Protein AF-A0A941VFF1-F1 (afdb_monomer_lite)

Secondary structure (DSSP, 8-state):
-PPP----S-EEEEETT-HHHHHHHTTS--SEEEEE-STTS-GGGHHHHHHHHHHHHHHHGGGS-EE-

pLDDT: mean 95.81, std 4.43, range [70.62, 98.25]

Radius of gyration: 12.76 Å; chains: 1; bounding box: 43×20×28 Å

Foldseek 3Di:
DDDDDDDFPFEAEFALPPVVRLQCLLVPPGLEYEHDLPDVADPVCSVVSVVRQVVSQVNNCPNVHHYD

Sequence (68 aa):
MYRELPVWRSLMYVPVNVEKYVDKAHTRGADVIQLDIEDSVPPAEKAHARKLVEKNASRVRRGGADVV

Structure (mmCIF, N/CA/C/O backbone):
data_AF-A0A941VFF1-F1
#
_entry.id   AF-A0A941VFF1-F1
#
loop_
_atom_site.group_PDB
_atom_site.id
_atom_site.type_symbol
_atom_site.label_atom_id
_atom_site.label_alt_id
_atom_site.label_comp_id
_atom_site.label_asym_id
_atom_site.label_entity_id
_atom_site.label_seq_id
_atom_site.pdbx_PDB_ins_code
_atom_site.Cartn_x
_atom_site.Cartn_y
_atom_site.Cartn_z
_atom_site.occupancy
_atom_site.B_iso_or_equiv
_atom_site.auth_seq_id
_atom_site.auth_comp_id
_atom_site.auth_asym_id
_atom_site.auth_atom_id
_atom_site.pdbx_PDB_model_num
ATOM 1 N N . MET A 1 1 ? -33.571 3.663 -2.551 1.00 70.62 1 MET A N 1
ATOM 2 C CA . MET A 1 1 ? -32.841 2.831 -1.572 1.00 70.62 1 MET A CA 1
ATOM 3 C C . MET A 1 1 ? -31.386 3.262 -1.618 1.00 70.62 1 MET A C 1
ATOM 5 O O . MET A 1 1 ? -30.789 3.168 -2.683 1.00 70.62 1 MET A O 1
ATOM 9 N N . TYR A 1 2 ? -30.855 3.830 -0.537 1.00 79.19 2 TYR A N 1
ATOM 10 C CA . TYR A 1 2 ? -29.441 4.201 -0.478 1.00 79.19 2 TYR A CA 1
ATOM 11 C C . TYR A 1 2 ? -28.617 2.967 -0.115 1.00 79.19 2 TYR A C 1
ATOM 13 O O . TYR A 1 2 ? -29.028 2.174 0.728 1.00 79.19 2 TYR A O 1
ATOM 21 N N . ARG A 1 3 ? -27.482 2.789 -0.789 1.00 86.06 3 ARG A N 1
ATOM 22 C CA . ARG A 1 3 ? -26.496 1.765 -0.444 1.00 86.06 3 ARG A CA 1
ATOM 23 C C . ARG A 1 3 ? -25.730 2.252 0.782 1.00 86.06 3 ARG A C 1
ATOM 25 O O . ARG A 1 3 ? -25.199 3.359 0.748 1.00 86.06 3 ARG A O 1
ATOM 32 N N . GLU A 1 4 ? -25.665 1.437 1.831 1.00 89.06 4 GLU A N 1
ATOM 33 C CA . GLU A 1 4 ? -24.725 1.684 2.923 1.00 89.06 4 GLU A CA 1
ATOM 34 C C . GLU A 1 4 ? -23.299 1.634 2.368 1.00 89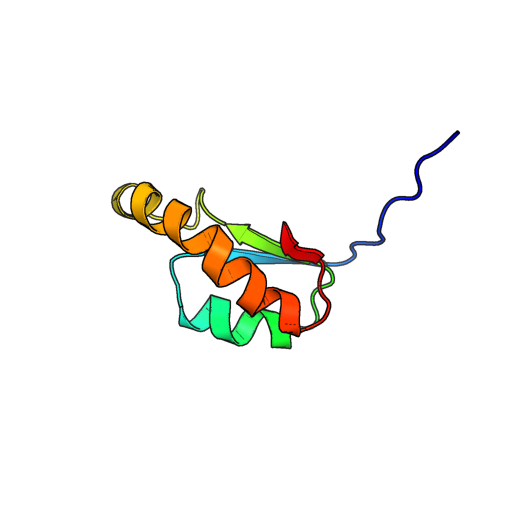.06 4 GLU A C 1
ATOM 36 O O . GLU A 1 4 ? -22.912 0.695 1.664 1.00 89.06 4 GLU A O 1
ATOM 41 N N . LEU A 1 5 ? -22.545 2.699 2.628 1.00 89.38 5 LEU A N 1
ATOM 42 C CA . LEU A 1 5 ? -21.149 2.825 2.239 1.00 89.38 5 LEU A CA 1
ATOM 43 C C . LEU A 1 5 ? -20.270 2.621 3.475 1.00 89.38 5 LEU A C 1
ATOM 45 O O . LEU A 1 5 ? -20.670 3.021 4.572 1.00 89.38 5 LEU A O 1
ATOM 49 N N . PRO A 1 6 ? -19.082 2.017 3.319 1.00 89.94 6 PRO A N 1
ATOM 50 C CA . PRO A 1 6 ? -18.147 1.892 4.424 1.00 89.94 6 PRO A CA 1
ATOM 51 C C . PRO A 1 6 ? -17.680 3.276 4.896 1.00 89.94 6 PRO A C 1
ATOM 53 O O . PRO A 1 6 ? -17.598 4.230 4.118 1.00 89.94 6 PRO A O 1
ATOM 56 N N . VAL A 1 7 ? -17.354 3.384 6.185 1.00 92.88 7 VAL A N 1
ATOM 57 C CA . VAL A 1 7 ? -16.793 4.609 6.768 1.00 92.88 7 VAL A CA 1
ATOM 58 C C . VAL A 1 7 ? -15.270 4.544 6.667 1.00 92.88 7 VAL A C 1
ATOM 60 O O . VAL A 1 7 ? -14.611 3.923 7.496 1.00 92.88 7 VAL A O 1
ATOM 63 N N . TRP A 1 8 ? -14.707 5.192 5.648 1.00 96.62 8 TRP A N 1
ATOM 64 C CA . TRP A 1 8 ? -13.261 5.283 5.429 1.00 96.62 8 TRP A CA 1
ATOM 65 C C . TRP A 1 8 ? -12.730 6.650 5.873 1.00 96.62 8 TRP A C 1
ATOM 67 O O . TRP A 1 8 ? -12.828 7.632 5.141 1.00 96.62 8 TRP A O 1
ATOM 77 N N . ARG A 1 9 ? -12.165 6.736 7.081 1.00 97.12 9 ARG A N 1
ATOM 78 C CA . ARG A 1 9 ? -11.607 7.983 7.642 1.00 97.12 9 ARG A CA 1
ATOM 79 C C . ARG A 1 9 ? -10.166 8.210 7.199 1.00 97.12 9 ARG A C 1
ATOM 81 O O . ARG A 1 9 ? -9.687 9.339 7.232 1.00 97.12 9 ARG A O 1
ATOM 88 N N . SER A 1 10 ? -9.463 7.141 6.825 1.00 97.75 10 SER A N 1
ATOM 89 C CA . SER A 1 10 ? -8.074 7.191 6.369 1.00 97.75 10 SER A CA 1
ATOM 90 C C . SER A 1 10 ? -7.783 6.145 5.294 1.00 97.75 10 SER A C 1
ATOM 92 O O . SER A 1 10 ? -8.165 4.981 5.421 1.00 97.75 10 SER A O 1
ATOM 94 N N . LEU A 1 11 ? -7.085 6.581 4.2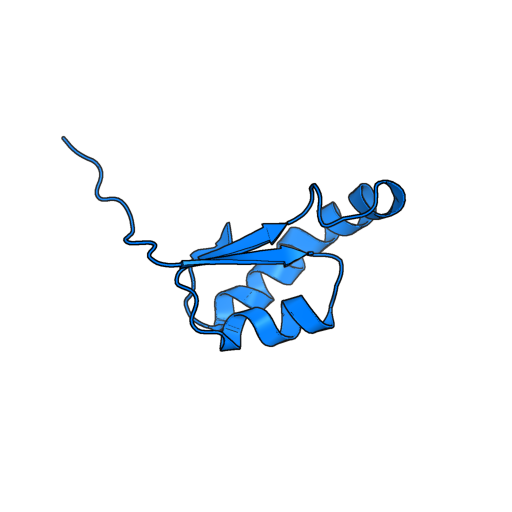42 1.00 97.81 11 LEU A N 1
ATOM 95 C CA . LEU A 1 11 ? -6.597 5.740 3.152 1.00 97.81 11 LEU A CA 1
ATOM 96 C C . LEU A 1 11 ? -5.069 5.786 3.154 1.00 97.81 11 LEU A C 1
ATOM 98 O O . LEU A 1 11 ? -4.470 6.860 3.070 1.00 97.81 11 LEU A O 1
ATOM 102 N N . MET A 1 12 ? -4.436 4.621 3.247 1.00 97.88 12 MET A N 1
ATOM 103 C CA . MET A 1 12 ? -2.988 4.480 3.161 1.00 97.88 12 MET A CA 1
ATOM 104 C C . MET A 1 12 ? -2.595 3.946 1.788 1.00 97.88 12 MET A C 1
ATOM 106 O O . MET A 1 12 ? -2.866 2.791 1.472 1.00 97.88 12 MET A O 1
ATOM 110 N N . TYR A 1 13 ? -1.906 4.770 1.005 1.00 98.19 13 TYR A N 1
ATOM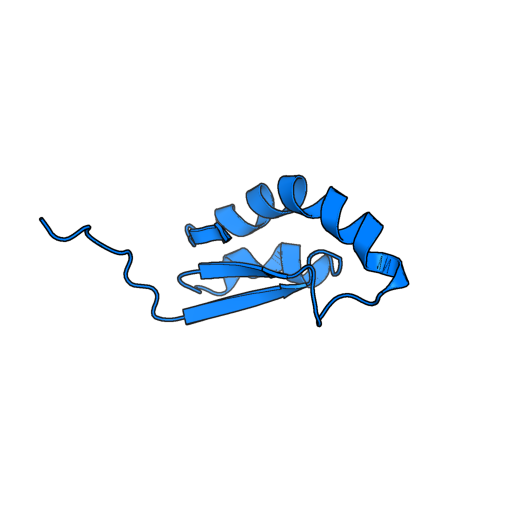 111 C CA . TYR A 1 13 ? -1.346 4.370 -0.283 1.00 98.19 13 TYR A CA 1
ATOM 112 C C . TYR A 1 13 ? -0.041 3.602 -0.067 1.00 98.19 13 TYR A C 1
ATOM 114 O O . TYR A 1 13 ? 0.859 4.069 0.636 1.00 98.19 13 TYR A O 1
ATOM 122 N N . VAL A 1 14 ? 0.055 2.410 -0.653 1.00 98.19 14 VAL A N 1
ATOM 123 C CA . VAL A 1 14 ? 1.195 1.505 -0.484 1.00 98.19 14 VAL A CA 1
ATOM 124 C C . VAL A 1 14 ? 1.705 1.070 -1.858 1.00 98.19 14 VAL A C 1
ATOM 126 O O . VAL A 1 14 ? 1.005 0.315 -2.533 1.00 98.19 14 VAL A O 1
ATOM 129 N N . PRO A 1 15 ? 2.928 1.467 -2.260 1.00 98.19 15 PRO A N 1
ATOM 130 C CA . PRO A 1 15 ? 3.526 1.008 -3.508 1.00 98.19 15 PRO A CA 1
ATOM 131 C C . PRO A 1 15 ? 3.677 -0.509 -3.467 1.00 98.19 15 PRO A C 1
ATOM 133 O O . PRO A 1 15 ? 4.372 -1.059 -2.604 1.00 98.19 15 PRO A O 1
ATOM 136 N N . VAL A 1 16 ? 3.040 -1.203 -4.404 1.00 98.00 16 VAL A N 1
ATOM 137 C CA . VAL A 1 16 ? 2.996 -2.673 -4.395 1.00 98.00 16 VAL A CA 1
ATOM 138 C C . VAL A 1 16 ? 4.374 -3.319 -4.616 1.00 98.00 16 VAL A C 1
ATOM 140 O O . VAL A 1 16 ? 4.603 -4.439 -4.158 1.00 98.00 16 VAL A O 1
ATOM 143 N N . ASN A 1 17 ? 5.313 -2.621 -5.260 1.00 97.81 17 ASN A N 1
ATOM 144 C CA . ASN A 1 17 ? 6.673 -3.102 -5.525 1.00 97.81 17 ASN A CA 1
ATOM 145 C C . ASN A 1 17 ? 7.664 -2.867 -4.365 1.00 97.81 17 ASN A C 1
ATOM 147 O O . ASN A 1 17 ? 8.804 -3.320 -4.447 1.00 97.81 17 ASN A O 1
ATOM 151 N N . VAL A 1 18 ? 7.267 -2.195 -3.275 1.00 97.94 18 VAL A N 1
ATOM 152 C CA . VAL A 1 18 ? 8.155 -1.928 -2.130 1.00 97.94 18 VAL A CA 1
AT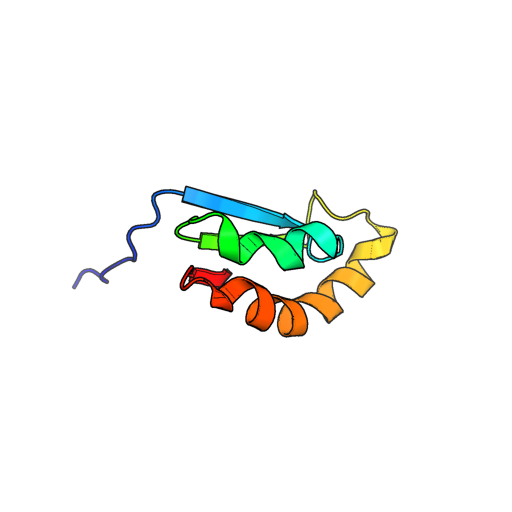OM 153 C C . VAL A 1 18 ? 7.808 -2.843 -0.955 1.00 97.94 18 VAL A C 1
ATOM 155 O O . VAL A 1 18 ? 6.962 -2.536 -0.114 1.00 97.94 18 VAL A O 1
ATOM 158 N N . GLU A 1 19 ? 8.514 -3.972 -0.863 1.00 97.06 19 GLU A N 1
ATOM 159 C CA . GLU A 1 19 ? 8.193 -5.058 0.075 1.00 97.06 19 GLU A CA 1
ATOM 160 C C . GLU A 1 19 ? 8.098 -4.614 1.542 1.00 97.06 19 GLU A C 1
ATOM 162 O O . GLU A 1 19 ? 7.114 -4.920 2.216 1.00 97.06 19 GLU A O 1
ATOM 167 N N . LYS A 1 20 ? 9.056 -3.811 2.022 1.00 97.62 20 LYS A N 1
ATOM 168 C CA . LYS A 1 20 ? 9.056 -3.309 3.408 1.00 97.62 20 LYS A CA 1
ATOM 169 C C . LYS A 1 20 ? 7.778 -2.542 3.779 1.00 97.62 20 LYS A C 1
ATOM 171 O O . LYS A 1 20 ? 7.401 -2.518 4.951 1.00 97.62 20 LYS A O 1
ATOM 176 N N . TYR A 1 21 ? 7.129 -1.891 2.809 1.00 98.06 21 TYR A N 1
ATOM 177 C CA . TYR A 1 21 ? 5.891 -1.148 3.037 1.00 98.06 21 TYR A CA 1
ATOM 178 C C . TYR A 1 21 ? 4.695 -2.089 3.066 1.00 98.06 21 TYR A C 1
ATOM 180 O O . TYR A 1 21 ? 3.929 -2.048 4.026 1.00 98.06 21 TYR A O 1
ATOM 188 N N . VAL A 1 22 ? 4.601 -3.004 2.100 1.00 98.00 22 VAL A N 1
ATOM 189 C CA . VAL A 1 22 ? 3.580 -4.062 2.080 1.00 98.00 22 VAL A CA 1
ATOM 190 C C . VAL A 1 22 ? 3.595 -4.863 3.385 1.00 98.00 22 VAL A C 1
ATOM 192 O O . VAL A 1 22 ? 2.549 -5.096 3.992 1.00 98.00 22 VAL A O 1
ATOM 195 N N . ASP A 1 23 ? 4.778 -5.231 3.876 1.00 97.75 23 ASP A N 1
ATOM 196 C CA . ASP A 1 23 ? 4.914 -6.032 5.092 1.00 97.75 23 ASP A CA 1
ATOM 197 C C . ASP A 1 23 ? 4.398 -5.349 6.349 1.00 97.75 23 ASP A C 1
ATOM 199 O O . ASP A 1 23 ? 3.897 -6.023 7.250 1.00 97.75 23 ASP A O 1
ATOM 203 N N . LYS A 1 24 ? 4.491 -4.022 6.425 1.00 97.75 24 LYS A N 1
ATOM 204 C CA . LYS A 1 24 ? 4.118 -3.254 7.618 1.00 97.75 24 LYS A CA 1
ATOM 205 C C . LYS A 1 24 ? 2.809 -2.486 7.478 1.00 97.75 24 LYS A C 1
ATOM 207 O O . LYS A 1 24 ? 2.329 -1.988 8.488 1.00 97.75 24 LYS A O 1
ATOM 212 N N . ALA A 1 25 ? 2.210 -2.399 6.291 1.00 97.94 25 ALA A N 1
ATOM 213 C CA . ALA A 1 25 ? 0.997 -1.607 6.061 1.00 97.94 25 ALA A CA 1
ATOM 214 C C . ALA A 1 25 ? -0.152 -2.006 7.003 1.00 97.94 25 ALA A C 1
ATOM 216 O O . ALA A 1 25 ? -0.746 -1.159 7.665 1.00 97.94 25 ALA A O 1
ATOM 217 N N . HIS A 1 26 ? -0.372 -3.313 7.163 1.00 97.19 26 HIS A N 1
ATOM 218 C CA . HIS A 1 26 ? -1.416 -3.865 8.031 1.00 97.19 26 HIS A CA 1
ATOM 219 C C . HIS A 1 26 ? -1.285 -3.487 9.519 1.00 97.19 26 HIS A C 1
ATOM 221 O O . HIS A 1 26 ? -2.244 -3.629 10.268 1.00 97.19 26 HIS A O 1
ATOM 227 N N . THR A 1 27 ? -0.122 -3.001 9.970 1.00 97.56 27 THR A N 1
ATOM 228 C CA . THR A 1 27 ? 0.107 -2.620 11.373 1.00 97.56 27 THR A CA 1
ATOM 229 C C . THR A 1 27 ? -0.108 -1.127 11.629 1.00 97.56 27 THR A C 1
ATOM 231 O O . THR A 1 27 ? 0.252 -0.642 12.699 1.00 97.56 27 THR A O 1
ATOM 234 N N . ARG A 1 28 ? -0.585 -0.359 10.640 1.00 96.56 28 ARG A N 1
ATOM 235 C CA . ARG A 1 28 ? -0.668 1.111 10.719 1.00 96.56 28 ARG A CA 1
ATOM 236 C C . ARG A 1 28 ? -2.033 1.652 11.133 1.00 96.56 28 ARG A C 1
ATOM 238 O O . ARG A 1 28 ? -2.126 2.842 11.399 1.00 96.56 28 ARG A O 1
ATOM 245 N N . GLY A 1 29 ? -3.054 0.797 11.210 1.00 94.88 29 GLY A N 1
ATOM 246 C CA . GLY A 1 29 ? -4.388 1.181 11.681 1.00 94.88 29 GLY A CA 1
ATOM 247 C C . GLY A 1 29 ? -5.167 2.089 10.724 1.00 94.88 29 GLY A C 1
ATOM 248 O O . GLY A 1 29 ? -6.026 2.834 11.182 1.00 94.88 29 GLY A O 1
ATOM 249 N N . ALA A 1 30 ? -4.854 2.056 9.423 1.00 97.25 30 ALA A N 1
ATOM 250 C CA . ALA A 1 30 ? -5.677 2.715 8.412 1.00 97.25 30 ALA A CA 1
ATOM 251 C C . ALA A 1 30 ? -6.987 1.944 8.207 1.00 97.25 30 ALA A C 1
ATOM 253 O O . ALA A 1 30 ? -6.992 0.715 8.296 1.00 97.25 30 ALA A O 1
ATOM 254 N N . ASP A 1 31 ? -8.069 2.656 7.887 1.00 97.25 31 ASP A N 1
ATOM 255 C CA . ASP A 1 31 ? -9.343 2.009 7.544 1.00 97.25 31 ASP A CA 1
ATOM 256 C C . ASP A 1 31 ? -9.236 1.293 6.187 1.00 97.25 31 ASP A C 1
ATOM 258 O O . ASP A 1 31 ? -9.833 0.236 5.985 1.00 97.25 31 ASP A O 1
ATOM 262 N N . VAL A 1 32 ? -8.424 1.850 5.281 1.00 98.06 32 VAL A N 1
ATOM 263 C CA . VAL A 1 32 ? -8.175 1.318 3.940 1.00 98.06 32 VAL A CA 1
ATOM 264 C C . VAL A 1 32 ? -6.686 1.303 3.631 1.00 98.06 32 VAL A C 1
ATOM 266 O O . VAL A 1 32 ? -5.967 2.272 3.894 1.00 98.06 32 VAL A O 1
ATOM 269 N N . ILE A 1 33 ? -6.236 0.230 2.990 1.00 98.25 33 ILE A N 1
ATOM 270 C CA . ILE A 1 33 ? -4.927 0.139 2.349 1.00 98.25 33 ILE A CA 1
ATOM 271 C C . ILE A 1 33 ? -5.143 0.044 0.840 1.00 98.25 33 ILE A C 1
ATOM 273 O O . ILE A 1 33 ? -5.695 -0.939 0.352 1.00 98.25 33 ILE A O 1
ATOM 277 N N . GLN A 1 34 ? -4.681 1.057 0.115 1.00 98.00 34 GLN A N 1
ATOM 278 C CA . GLN A 1 34 ? -4.734 1.104 -1.339 1.00 98.00 34 GLN A CA 1
ATOM 279 C C . GLN A 1 34 ? -3.400 0.630 -1.913 1.00 98.00 34 GLN A C 1
ATOM 281 O O . GLN A 1 34 ? -2.360 1.259 -1.684 1.00 98.00 34 GLN A O 1
ATOM 286 N N . LEU A 1 35 ? -3.412 -0.494 -2.631 1.00 98.12 35 LEU A N 1
ATOM 287 C CA . LEU A 1 35 ? -2.213 -1.008 -3.291 1.00 98.12 35 LEU A CA 1
ATOM 288 C C . LEU A 1 35 ? -1.976 -0.236 -4.588 1.00 98.12 35 LEU A C 1
ATOM 290 O O . LEU A 1 35 ? -2.704 -0.390 -5.564 1.00 98.12 35 LEU A O 1
ATOM 294 N N . ASP A 1 36 ? -0.933 0.585 -4.602 1.00 98.06 36 ASP A N 1
ATOM 295 C CA . ASP A 1 36 ? -0.683 1.508 -5.699 1.00 98.06 36 ASP A CA 1
ATOM 296 C C . ASP A 1 36 ? 0.203 0.891 -6.791 1.00 98.06 36 ASP A C 1
ATOM 298 O O . ASP A 1 36 ? 1.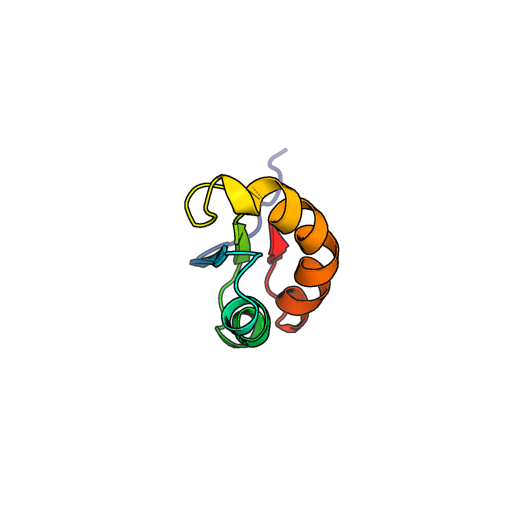304 0.401 -6.519 1.00 98.06 36 ASP A O 1
ATOM 302 N N . ILE A 1 37 ? -0.295 0.944 -8.031 1.00 97.50 37 ILE A N 1
ATOM 303 C CA . ILE A 1 37 ? 0.367 0.519 -9.277 1.00 97.50 37 ILE A CA 1
ATOM 304 C C . ILE A 1 37 ? 0.646 1.696 -10.230 1.00 97.50 37 ILE A C 1
ATOM 306 O O . ILE A 1 37 ? 1.118 1.476 -11.353 1.00 97.50 37 ILE A O 1
ATOM 310 N N . GLU A 1 38 ? 0.295 2.919 -9.831 1.00 96.56 38 GLU A N 1
ATOM 311 C CA . GLU A 1 38 ? 0.343 4.112 -10.666 1.00 96.56 38 GLU A CA 1
ATOM 312 C C . GLU A 1 38 ? 1.607 4.936 -10.390 1.00 96.56 38 GLU A C 1
ATOM 314 O O . GLU A 1 38 ? 2.682 4.555 -10.861 1.00 96.56 38 GLU A O 1
ATOM 319 N N . ASP A 1 39 ? 1.489 6.063 -9.692 1.00 96.69 39 ASP A N 1
ATOM 320 C CA . ASP A 1 39 ? 2.520 7.100 -9.641 1.00 96.69 39 ASP A CA 1
ATOM 321 C C . ASP A 1 39 ? 3.637 6.789 -8.644 1.00 96.69 39 ASP A C 1
ATOM 323 O O . ASP A 1 39 ? 4.770 7.238 -8.827 1.00 96.69 39 ASP A O 1
ATOM 327 N N . SER A 1 40 ? 3.382 5.950 -7.635 1.00 96.56 40 SER A N 1
ATOM 328 C CA . SER A 1 40 ? 4.455 5.463 -6.759 1.00 96.56 40 SER A CA 1
ATOM 329 C C . SER A 1 40 ? 5.292 4.331 -7.370 1.00 96.56 40 SER A C 1
ATOM 331 O O . SER A 1 40 ? 6.267 3.886 -6.755 1.00 96.56 40 SER A O 1
ATOM 333 N N . VAL A 1 41 ? 4.960 3.880 -8.588 1.00 97.81 41 VAL A N 1
ATOM 334 C CA . VAL A 1 41 ? 5.646 2.786 -9.287 1.00 97.81 41 VAL A CA 1
ATOM 335 C C . VAL A 1 41 ? 6.357 3.301 -10.548 1.00 97.81 41 VAL A C 1
ATOM 337 O O . VAL A 1 41 ? 5.703 3.772 -11.484 1.00 97.81 41 VAL A O 1
ATOM 340 N N . PRO A 1 42 ? 7.695 3.146 -10.652 1.00 97.62 42 PRO A N 1
ATOM 341 C CA . PRO A 1 42 ? 8.433 3.511 -11.858 1.00 97.62 42 PRO A CA 1
ATOM 342 C C . PRO A 1 42 ? 7.875 2.812 -13.110 1.00 97.62 42 PRO A C 1
ATOM 344 O O . PRO A 1 42 ? 7.512 1.636 -13.031 1.00 97.62 42 PRO A O 1
ATOM 347 N N . PRO A 1 43 ? 7.869 3.457 -14.294 1.00 98.06 43 PRO A N 1
ATOM 348 C CA . PRO A 1 43 ? 7.314 2.866 -15.517 1.00 98.06 43 PRO A CA 1
ATOM 349 C C . PRO A 1 43 ? 7.843 1.460 -15.842 1.00 98.06 43 PRO A C 1
ATOM 351 O O . PRO A 1 43 ? 7.063 0.593 -16.236 1.00 98.06 43 PRO A O 1
ATOM 354 N N . ALA A 1 44 ? 9.138 1.218 -15.612 1.00 98.19 44 ALA A N 1
ATOM 355 C CA . ALA A 1 44 ? 9.782 -0.081 -15.824 1.00 98.19 44 ALA A CA 1
ATOM 356 C C . ALA A 1 44 ? 9.234 -1.194 -14.906 1.00 98.19 44 ALA A C 1
ATOM 358 O O . ALA A 1 44 ? 9.184 -2.357 -15.298 1.00 98.19 44 ALA A O 1
ATOM 359 N N . GLU A 1 45 ? 8.753 -0.835 -13.716 1.00 98.06 45 GLU A N 1
ATOM 360 C CA . GLU A 1 45 ? 8.260 -1.771 -12.705 1.00 98.06 45 GLU A CA 1
ATOM 361 C C . GLU A 1 45 ? 6.756 -2.042 -12.824 1.00 98.06 45 GLU A C 1
ATOM 363 O O . GLU A 1 45 ? 6.260 -3.002 -12.236 1.00 98.06 45 GLU A O 1
ATOM 368 N N . LYS A 1 46 ? 6.000 -1.268 -13.617 1.00 97.62 46 LYS A N 1
ATOM 369 C CA . LYS A 1 46 ? 4.529 -1.392 -13.694 1.00 97.62 46 LYS A CA 1
ATOM 370 C C . LYS A 1 46 ? 4.060 -2.798 -14.080 1.00 97.62 46 LYS A C 1
ATOM 372 O O . LYS A 1 46 ? 3.046 -3.281 -13.577 1.00 97.62 46 LYS A O 1
ATOM 377 N N . ALA A 1 47 ? 4.794 -3.481 -14.960 1.00 97.88 47 ALA A N 1
ATOM 378 C CA . ALA A 1 47 ? 4.476 -4.856 -15.343 1.00 97.88 47 ALA A CA 1
ATOM 379 C C . ALA A 1 47 ? 4.706 -5.857 -14.198 1.00 97.88 47 ALA A C 1
ATOM 381 O O . ALA A 1 47 ? 3.928 -6.800 -14.046 1.00 97.88 47 ALA A O 1
ATOM 382 N N . HIS A 1 48 ? 5.748 -5.653 -13.391 1.00 97.25 48 HIS A N 1
ATOM 383 C CA . HIS A 1 48 ? 6.029 -6.474 -12.218 1.00 97.25 48 HIS A CA 1
ATOM 384 C C . HIS A 1 48 ? 5.032 -6.186 -11.086 1.00 97.25 48 HIS A C 1
ATOM 386 O O . HIS A 1 48 ? 4.413 -7.115 -10.570 1.00 97.25 48 HIS A O 1
ATOM 392 N N . ALA A 1 49 ? 4.789 -4.908 -10.790 1.00 97.81 49 ALA A N 1
ATOM 393 C CA . ALA A 1 49 ? 3.832 -4.422 -9.801 1.00 97.81 49 ALA A CA 1
ATOM 394 C C . ALA A 1 49 ? 2.435 -5.043 -9.971 1.00 97.81 49 ALA A C 1
ATOM 396 O O . ALA A 1 49 ? 1.869 -5.556 -9.009 1.00 97.81 49 ALA A O 1
ATOM 397 N N . ARG A 1 50 ? 1.915 -5.112 -11.205 1.00 97.31 50 ARG A N 1
ATOM 398 C CA . ARG A 1 50 ? 0.619 -5.756 -11.498 1.00 97.31 50 ARG A CA 1
ATOM 399 C C . ARG A 1 50 ? 0.548 -7.224 -11.064 1.00 97.31 50 ARG A C 1
ATOM 401 O O . ARG A 1 50 ? -0.489 -7.659 -10.579 1.00 97.31 50 ARG A O 1
ATOM 408 N N . LYS A 1 51 ? 1.643 -7.981 -11.190 1.00 97.81 51 LYS A N 1
ATOM 409 C CA . LYS A 1 51 ? 1.706 -9.399 -10.781 1.00 97.81 51 LYS A CA 1
ATOM 410 C C . LYS A 1 51 ? 1.745 -9.575 -9.261 1.00 97.81 51 LYS A C 1
ATOM 412 O O . LYS A 1 51 ? 1.471 -10.660 -8.761 1.00 97.81 51 LYS A O 1
ATOM 417 N N . LEU A 1 52 ? 2.123 -8.530 -8.530 1.00 97.56 52 LEU A N 1
ATOM 418 C CA . LEU A 1 52 ? 2.270 -8.563 -7.080 1.00 97.56 52 LEU A CA 1
ATOM 419 C C . LEU A 1 52 ? 0.970 -8.233 -6.332 1.00 97.56 52 LEU A C 1
ATOM 421 O O . LEU A 1 52 ? 0.879 -8.560 -5.151 1.00 97.56 52 LEU A O 1
ATOM 425 N N . VAL A 1 53 ? -0.023 -7.614 -6.988 1.00 96.94 53 VAL A N 1
ATOM 426 C CA . VAL A 1 53 ? -1.258 -7.126 -6.342 1.00 96.94 53 VAL A CA 1
ATOM 427 C C . VAL A 1 53 ? -1.986 -8.244 -5.599 1.00 96.94 53 VAL A C 1
ATOM 429 O O . VAL A 1 53 ? -2.207 -8.123 -4.399 1.00 96.94 53 VAL A O 1
ATOM 432 N N . GLU A 1 54 ? -2.288 -9.358 -6.271 1.00 94.38 54 GLU A N 1
ATOM 433 C CA . GLU A 1 54 ? -3.025 -10.482 -5.674 1.00 94.38 54 GLU A CA 1
ATOM 434 C C . GLU A 1 54 ? -2.297 -11.053 -4.447 1.00 94.38 54 GLU A C 1
ATOM 436 O O . GLU A 1 54 ? -2.868 -11.173 -3.359 1.00 94.38 54 GLU A O 1
ATOM 441 N N . LYS A 1 55 ? -0.990 -11.311 -4.591 1.00 95.69 55 LYS A N 1
ATOM 442 C CA . LYS A 1 55 ? -0.140 -11.786 -3.493 1.00 95.69 55 LYS A CA 1
ATOM 443 C C . LYS A 1 55 ? -0.155 -10.805 -2.320 1.00 95.69 55 LYS A C 1
ATOM 445 O O . LYS A 1 55 ? -0.286 -11.219 -1.167 1.00 95.69 55 LYS A O 1
ATOM 450 N N . ASN A 1 56 ? -0.008 -9.511 -2.590 1.00 97.81 56 ASN A N 1
ATOM 451 C CA . ASN A 1 56 ? 0.149 -8.495 -1.556 1.00 97.81 56 ASN A CA 1
ATOM 452 C C . ASN A 1 56 ? -1.175 -8.093 -0.896 1.00 97.81 56 ASN A C 1
ATOM 454 O O . ASN A 1 56 ? -1.155 -7.770 0.291 1.00 97.81 56 ASN A O 1
ATOM 458 N N . ALA A 1 57 ? -2.313 -8.208 -1.583 1.00 96.75 57 ALA A N 1
ATOM 459 C CA . ALA A 1 57 ? -3.637 -7.945 -1.017 1.00 96.75 57 ALA A CA 1
ATOM 460 C C . ALA A 1 57 ? -3.902 -8.817 0.220 1.00 96.75 57 ALA A C 1
ATOM 462 O O . ALA A 1 57 ? -4.297 -8.317 1.274 1.00 96.75 57 ALA A O 1
ATOM 463 N N . SER A 1 58 ? -3.570 -10.111 0.136 1.00 94.44 58 SER A N 1
ATOM 464 C CA . SER A 1 58 ? -3.680 -11.034 1.274 1.00 94.44 58 SER A CA 1
ATOM 465 C C . SER A 1 58 ? -2.779 -10.638 2.455 1.00 94.44 58 SER A C 1
ATOM 467 O O . SER A 1 58 ? -3.166 -10.789 3.614 1.00 94.44 58 SER A O 1
ATOM 469 N N . ARG A 1 59 ? -1.591 -10.075 2.182 1.00 96.62 59 ARG A N 1
ATOM 470 C CA . ARG A 1 59 ? -0.636 -9.642 3.214 1.00 96.62 59 ARG A CA 1
ATOM 471 C C . ARG A 1 59 ? -1.136 -8.408 3.956 1.00 96.62 59 ARG A C 1
ATOM 473 O O . ARG A 1 59 ? -1.029 -8.349 5.179 1.00 96.62 59 ARG A O 1
ATOM 480 N N . VAL A 1 60 ? -1.667 -7.423 3.236 1.00 96.81 60 VAL A N 1
ATOM 481 C CA . VAL A 1 60 ? -2.078 -6.150 3.844 1.00 96.81 60 VAL A CA 1
ATOM 482 C C . VAL A 1 60 ? -3.432 -6.244 4.553 1.00 96.81 60 VAL A C 1
ATOM 484 O O . VAL A 1 60 ? -3.632 -5.570 5.560 1.00 96.81 60 VAL A O 1
ATOM 487 N N . ARG A 1 61 ? -4.315 -7.164 4.134 1.00 94.81 61 ARG A N 1
ATOM 488 C CA . ARG A 1 61 ? -5.624 -7.392 4.778 1.00 94.81 61 ARG A CA 1
ATOM 489 C C . ARG A 1 61 ? -5.534 -7.950 6.204 1.00 94.81 61 ARG A C 1
ATOM 491 O O . ARG A 1 61 ? -6.501 -7.866 6.955 1.00 94.81 61 ARG A O 1
ATOM 498 N N . ARG A 1 62 ? -4.383 -8.494 6.621 1.00 94.44 62 ARG A N 1
ATOM 499 C CA . ARG A 1 62 ? -4.197 -9.129 7.946 1.00 94.44 62 ARG A CA 1
ATOM 500 C C . ARG A 1 62 ? -4.557 -8.232 9.141 1.00 94.44 62 ARG A C 1
ATOM 502 O O . ARG A 1 62 ? -4.788 -8.754 10.223 1.00 94.44 62 ARG A O 1
ATOM 509 N N . GLY A 1 63 ? -4.572 -6.912 8.954 1.00 92.38 63 GLY A N 1
ATOM 510 C CA . GLY A 1 63 ? -4.907 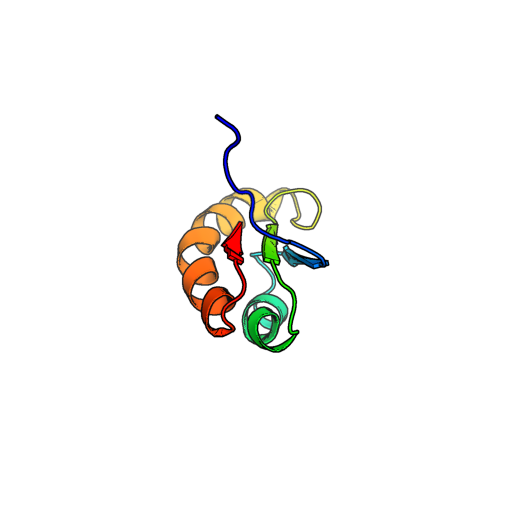-5.923 9.984 1.00 92.38 63 GLY A CA 1
ATOM 511 C C . GLY A 1 63 ? -6.385 -5.527 10.046 1.00 92.38 63 GLY A C 1
ATOM 512 O O . GLY A 1 63 ? -6.729 -4.665 10.845 1.00 92.38 63 GLY A O 1
ATOM 513 N N . GLY A 1 64 ? -7.249 -6.111 9.207 1.00 93.38 64 GLY A N 1
ATOM 514 C CA . GLY A 1 64 ? -8.686 -5.807 9.176 1.00 93.38 64 GLY A CA 1
ATOM 515 C C . GLY A 1 64 ? -9.078 -4.573 8.358 1.00 93.38 64 GLY A C 1
ATOM 516 O O . GLY A 1 64 ? -10.266 -4.297 8.247 1.00 93.38 64 GLY A O 1
ATOM 517 N N . ALA A 1 65 ? -8.111 -3.867 7.765 1.00 96.31 65 ALA A N 1
ATOM 518 C CA . ALA A 1 65 ? -8.377 -2.791 6.814 1.00 96.31 65 ALA A CA 1
ATOM 519 C C . ALA A 1 65 ? -9.044 -3.330 5.539 1.00 96.31 65 ALA A C 1
ATOM 521 O O . ALA A 1 65 ? -8.728 -4.439 5.079 1.00 96.31 65 ALA A O 1
ATOM 522 N N . ASP A 1 66 ? -9.903 -2.515 4.931 1.00 96.50 66 ASP A N 1
ATOM 523 C CA . ASP A 1 66 ? -10.326 -2.744 3.555 1.00 96.50 66 ASP A CA 1
ATOM 524 C C . ASP A 1 66 ? -9.118 -2.608 2.623 1.00 96.50 66 ASP A C 1
ATOM 526 O O . ASP A 1 66 ? -8.194 -1.828 2.867 1.00 96.50 66 ASP A O 1
ATOM 530 N N . VAL A 1 67 ? -9.105 -3.400 1.554 1.00 96.56 67 VAL A N 1
ATOM 531 C CA . VAL A 1 67 ? -8.023 -3.389 0.566 1.00 96.56 67 VAL A CA 1
ATOM 532 C C . VAL A 1 67 ? -8.625 -3.067 -0.783 1.00 96.56 67 VAL A C 1
ATOM 534 O O . VAL A 1 67 ? -9.561 -3.752 -1.206 1.00 96.56 67 VAL A O 1
ATOM 537 N N . VAL A 1 68 ? -8.086 -2.032 -1.420 1.00 92.94 68 VAL A N 1
ATOM 538 C CA . VAL A 1 68 ? -8.531 -1.513 -2.718 1.00 92.94 68 VAL A CA 1
ATOM 539 C C . VAL A 1 68 ? -7.379 -1.399 -3.701 1.00 92.94 68 VAL A C 1
ATOM 541 O O . VAL A 1 68 ? -6.220 -1.205 -3.256 1.00 92.94 68 VAL A O 1
#